Protein AF-A0A929IM31-F1 (afdb_monomer_lite)

pLDDT: mean 87.91, std 15.46, range [39.22, 98.25]

Structure (mmCIF, N/CA/C/O backbone):
data_AF-A0A929IM31-F1
#
_entry.id   AF-A0A929IM31-F1
#
loop_
_atom_site.group_PDB
_atom_site.id
_atom_site.type_symbol
_atom_site.label_atom_id
_atom_site.label_alt_id
_atom_site.label_comp_id
_atom_site.label_asym_id
_atom_site.label_entity_id
_atom_site.label_seq_id
_atom_site.pdbx_PDB_ins_code
_atom_site.Cartn_x
_atom_site.Cartn_y
_atom_site.Cartn_z
_atom_site.occupancy
_atom_site.B_iso_or_equiv
_atom_site.auth_seq_id
_atom_site.auth_comp_id
_atom_site.auth_asym_id
_atom_site.auth_atom_id
_atom_site.pdbx_PDB_model_num
ATOM 1 N N . MET A 1 1 ? 12.774 31.113 -66.313 1.00 39.22 1 MET A N 1
ATOM 2 C CA . MET A 1 1 ? 13.510 31.293 -65.045 1.00 39.22 1 MET A CA 1
ATOM 3 C C . MET A 1 1 ? 12.488 31.134 -63.926 1.00 39.22 1 MET A C 1
ATOM 5 O O . MET A 1 1 ? 11.756 32.070 -63.650 1.00 39.22 1 MET A O 1
ATOM 9 N N . ALA A 1 2 ? 12.313 29.911 -63.423 1.00 39.59 2 ALA A N 1
ATOM 10 C CA . ALA A 1 2 ? 11.315 29.579 -62.405 1.00 39.59 2 ALA A CA 1
ATOM 11 C C . ALA A 1 2 ? 12.063 29.198 -61.125 1.00 39.59 2 ALA A C 1
ATOM 13 O O . ALA A 1 2 ? 12.887 28.286 -61.146 1.00 39.59 2 ALA A O 1
ATOM 14 N N . VAL A 1 3 ? 11.829 29.947 -60.050 1.00 43.16 3 VAL A N 1
ATOM 15 C CA . VAL A 1 3 ? 12.440 29.713 -58.739 1.00 43.16 3 VAL A CA 1
ATOM 16 C C . VAL A 1 3 ? 11.506 28.796 -57.952 1.00 43.16 3 VAL A C 1
ATOM 18 O O . VAL A 1 3 ? 10.391 29.186 -57.614 1.00 43.16 3 VAL A O 1
ATOM 21 N N . LEU A 1 4 ? 11.956 27.564 -57.700 1.00 51.72 4 LEU A N 1
ATOM 22 C CA . LEU A 1 4 ? 11.353 26.632 -56.747 1.00 51.72 4 LEU A CA 1
ATOM 23 C C . LEU A 1 4 ? 11.762 27.055 -55.327 1.00 51.72 4 LEU A C 1
ATOM 25 O O . LEU A 1 4 ? 12.944 27.009 -54.990 1.00 51.72 4 LEU A O 1
ATOM 29 N N . GLY A 1 5 ? 10.798 27.449 -54.496 1.00 47.47 5 GLY A N 1
ATOM 30 C CA . GLY A 1 5 ? 11.000 27.631 -53.058 1.00 47.47 5 GLY A CA 1
ATOM 31 C C . GLY A 1 5 ? 10.692 26.333 -52.313 1.00 47.47 5 GLY A C 1
ATOM 32 O O . GLY A 1 5 ? 9.536 25.919 -52.265 1.00 47.47 5 GLY A O 1
ATOM 33 N N . LEU A 1 6 ? 11.714 25.687 -51.745 1.00 53.72 6 LEU A N 1
ATOM 34 C CA . LEU A 1 6 ? 11.548 24.569 -50.812 1.00 53.72 6 LEU A CA 1
ATOM 35 C C . LEU A 1 6 ? 10.985 25.096 -49.483 1.00 53.72 6 LEU A C 1
ATOM 37 O O . LEU A 1 6 ? 11.663 25.835 -48.772 1.00 53.72 6 LEU A O 1
ATOM 41 N N . ALA A 1 7 ? 9.771 24.681 -49.126 1.00 55.94 7 ALA A N 1
ATOM 42 C CA . ALA A 1 7 ? 9.261 24.815 -47.767 1.00 55.94 7 ALA A CA 1
ATOM 43 C C . ALA A 1 7 ? 9.755 23.621 -46.935 1.00 55.94 7 ALA A C 1
ATOM 45 O O . ALA A 1 7 ? 9.270 22.502 -47.089 1.00 55.94 7 ALA A O 1
ATOM 46 N N . ALA A 1 8 ? 10.740 23.858 -46.069 1.00 61.19 8 ALA A N 1
ATOM 47 C CA . ALA A 1 8 ? 11.099 22.931 -45.003 1.00 61.19 8 ALA A CA 1
ATOM 48 C C . ALA A 1 8 ? 10.024 23.024 -43.908 1.00 61.19 8 ALA A C 1
ATOM 50 O O . ALA A 1 8 ? 9.974 24.000 -43.161 1.00 61.19 8 ALA A O 1
ATOM 51 N N . ALA A 1 9 ? 9.127 22.041 -43.848 1.00 56.66 9 ALA A N 1
ATOM 52 C CA . ALA A 1 9 ? 8.224 21.883 -42.718 1.00 56.66 9 ALA A CA 1
ATOM 53 C C . ALA A 1 9 ? 9.031 21.324 -41.537 1.00 56.66 9 ALA A C 1
ATOM 55 O O . ALA A 1 9 ? 9.522 20.198 -41.586 1.00 56.66 9 ALA A O 1
ATOM 56 N N . CYS A 1 10 ? 9.213 22.137 -40.499 1.00 62.00 10 CYS A N 1
ATOM 57 C CA . CYS A 1 10 ? 9.773 21.692 -39.232 1.00 62.00 10 CYS A CA 1
ATOM 58 C C . CYS A 1 10 ? 8.800 20.713 -38.560 1.00 62.00 10 CYS A C 1
ATOM 60 O O . CYS A 1 10 ? 7.728 21.121 -38.115 1.00 62.00 10 CYS A O 1
ATOM 62 N N . ASP A 1 11 ? 9.202 19.449 -38.448 1.00 55.38 11 ASP A N 1
ATOM 63 C CA . ASP A 1 11 ? 8.583 18.448 -37.576 1.00 55.38 11 ASP A CA 1
ATOM 64 C C . ASP A 1 11 ? 8.912 18.800 -36.112 1.00 55.38 11 ASP A C 1
ATOM 66 O O . ASP A 1 11 ? 9.837 18.277 -35.489 1.00 55.38 11 ASP A O 1
ATOM 70 N N . ILE A 1 12 ? 8.207 19.790 -35.562 1.00 64.88 12 ILE A N 1
ATOM 71 C CA . ILE A 1 12 ? 8.230 20.053 -34.124 1.00 64.88 12 ILE A CA 1
ATOM 72 C C . ILE A 1 12 ? 7.371 18.973 -33.471 1.00 64.88 12 ILE A C 1
ATOM 74 O O . ILE A 1 12 ? 6.141 19.027 -33.495 1.00 64.88 12 ILE A O 1
ATOM 78 N N . ALA A 1 13 ? 8.035 17.979 -32.881 1.00 60.62 13 ALA A N 1
ATOM 79 C CA . ALA A 1 13 ? 7.410 17.034 -31.971 1.00 60.62 13 ALA A CA 1
ATOM 80 C C . ALA A 1 13 ? 6.891 17.804 -30.746 1.00 60.62 13 ALA A C 1
ATOM 82 O O . ALA A 1 13 ? 7.632 18.117 -29.814 1.00 60.62 13 ALA A O 1
ATOM 83 N N . LEU A 1 14 ? 5.610 18.170 -30.780 1.00 59.06 14 LEU A N 1
ATOM 84 C CA . LEU A 1 14 ? 4.921 18.791 -29.656 1.00 59.06 14 LEU A CA 1
ATOM 85 C C . LEU A 1 14 ? 4.872 17.797 -28.480 1.00 59.06 14 LEU A C 1
ATOM 87 O O . LEU A 1 14 ? 4.470 16.646 -28.679 1.00 59.06 14 LEU A O 1
ATOM 91 N N . PRO A 1 15 ? 5.216 18.214 -27.247 1.00 55.91 15 PRO A N 1
ATOM 92 C CA . PRO A 1 15 ? 4.989 17.395 -26.062 1.00 55.91 15 PRO A CA 1
ATOM 93 C C . PRO A 1 15 ? 3.490 17.073 -25.964 1.00 55.91 15 PRO A C 1
ATOM 95 O O . PRO A 1 15 ? 2.676 17.973 -25.770 1.00 55.91 15 PRO A O 1
ATOM 98 N N . GLY A 1 16 ? 3.116 15.803 -26.151 1.00 56.25 16 GLY A N 1
ATOM 99 C CA . GLY A 1 16 ? 1.716 15.354 -26.110 1.00 56.25 16 GLY A CA 1
ATOM 100 C C . GLY A 1 16 ? 1.194 14.626 -27.354 1.00 56.25 16 GLY A C 1
ATOM 101 O O . GLY A 1 16 ? 0.041 14.206 -27.344 1.00 56.25 16 GLY A O 1
ATOM 102 N N . THR A 1 17 ? 2.010 14.423 -28.397 1.00 57.44 17 THR A N 1
ATOM 103 C CA . THR A 1 17 ? 1.663 13.567 -29.557 1.00 57.44 17 THR A CA 1
ATOM 104 C C . THR A 1 17 ? 1.944 12.074 -29.336 1.00 57.44 17 THR A C 1
ATOM 106 O O . THR A 1 17 ? 1.683 11.262 -30.221 1.00 57.44 17 THR A O 1
ATOM 109 N N . GLY A 1 18 ? 2.460 11.695 -28.162 1.00 63.78 18 GLY A N 1
ATOM 110 C CA . GLY A 1 18 ? 2.642 10.296 -27.774 1.00 63.78 18 GLY A CA 1
ATOM 111 C C . GLY A 1 18 ? 1.315 9.610 -27.440 1.00 63.78 18 GLY A C 1
ATOM 112 O O . GLY A 1 18 ? 0.385 10.234 -26.927 1.00 63.78 18 GLY A O 1
ATOM 113 N N . GLU A 1 19 ? 1.225 8.309 -27.714 1.00 68.62 19 GLU A N 1
ATOM 114 C CA . GLU A 1 19 ? 0.063 7.500 -27.341 1.00 68.62 19 GLU A CA 1
ATOM 115 C C . GLU A 1 19 ? -0.186 7.561 -25.823 1.00 68.62 19 GLU A C 1
ATOM 117 O O . GLU A 1 19 ? 0.743 7.482 -25.015 1.00 68.62 19 GLU A O 1
ATOM 122 N N . ARG A 1 20 ? -1.455 7.724 -25.426 1.00 79.81 20 ARG A N 1
ATOM 123 C CA . ARG A 1 20 ? -1.841 7.953 -24.025 1.00 79.81 20 ARG A CA 1
ATOM 124 C C . ARG A 1 20 ? -1.518 6.741 -23.149 1.00 79.81 20 ARG A C 1
ATOM 126 O O . ARG A 1 20 ? -1.870 5.616 -23.496 1.00 79.81 20 ARG A O 1
ATOM 133 N N . SER A 1 21 ? -0.926 6.989 -21.978 1.00 88.25 21 SER A N 1
ATOM 134 C CA . SER A 1 21 ? -0.784 5.963 -20.943 1.00 88.25 21 SER A CA 1
ATOM 135 C C . SER A 1 21 ? -2.147 5.598 -20.365 1.00 88.25 21 SER A C 1
ATOM 137 O O . SER A 1 21 ? -2.936 6.476 -20.017 1.00 88.25 21 SER A O 1
ATOM 139 N N . GLN A 1 22 ? -2.391 4.304 -20.199 1.00 95.31 22 GLN A N 1
ATOM 140 C CA . GLN A 1 22 ? -3.488 3.788 -19.394 1.00 95.31 22 GLN A CA 1
ATOM 141 C C . GLN A 1 22 ? -3.101 3.871 -17.916 1.00 95.31 22 GLN A C 1
ATOM 143 O O . GLN A 1 22 ? -1.941 3.632 -17.563 1.00 95.31 22 GLN A O 1
ATOM 148 N N . LEU A 1 23 ? -4.061 4.250 -17.075 1.00 96.62 23 LEU A N 1
ATOM 149 C CA . LEU A 1 23 ? -3.892 4.320 -15.630 1.00 96.62 23 LEU A CA 1
ATOM 150 C C . LEU A 1 23 ? -4.723 3.229 -14.968 1.00 96.62 23 LEU A C 1
ATOM 152 O O . LEU A 1 23 ? -5.899 3.061 -15.291 1.00 96.62 23 LEU A O 1
ATOM 156 N N . TYR A 1 24 ? -4.106 2.522 -14.033 1.00 96.94 24 TYR A N 1
ATOM 157 C CA . TYR A 1 24 ? -4.703 1.415 -13.310 1.00 96.94 24 TYR A CA 1
ATOM 158 C C . TYR A 1 24 ? -4.808 1.752 -11.827 1.00 96.94 24 TYR A C 1
ATOM 160 O O . TYR A 1 24 ? -3.902 2.336 -11.230 1.00 96.94 24 TYR A O 1
ATOM 168 N N . VAL A 1 25 ? -5.931 1.360 -11.237 1.00 95.12 25 VAL A N 1
ATOM 169 C CA . VAL A 1 25 ? -6.184 1.431 -9.798 1.00 95.12 25 VAL A CA 1
ATOM 170 C C . VAL A 1 25 ? -6.365 0.023 -9.258 1.00 95.12 25 VAL A C 1
ATOM 172 O O . VAL A 1 25 ? -6.753 -0.893 -9.982 1.00 95.12 25 VAL A O 1
ATOM 175 N N . LEU A 1 26 ? -6.118 -0.129 -7.967 1.00 94.62 26 LEU A N 1
ATOM 176 C CA . LEU A 1 26 ? -6.474 -1.323 -7.216 1.00 94.62 26 LEU A CA 1
ATOM 177 C C . LEU A 1 26 ? -7.698 -1.003 -6.363 1.00 94.62 26 LEU A C 1
ATOM 179 O O . LEU A 1 26 ? -7.926 0.152 -6.001 1.00 94.62 26 LEU A O 1
ATOM 183 N N . THR A 1 27 ? -8.470 -2.028 -6.028 1.00 95.50 27 THR A N 1
ATOM 184 C CA . THR A 1 27 ? -9.659 -1.896 -5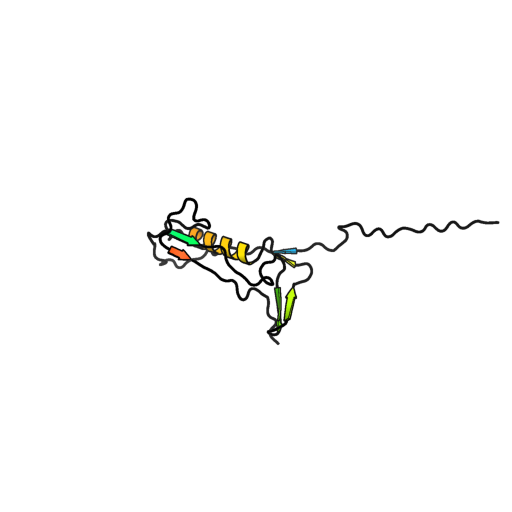.184 1.00 95.50 27 THR A CA 1
ATOM 185 C C . THR A 1 27 ? -9.405 -2.518 -3.816 1.00 95.50 27 THR A C 1
ATOM 187 O O . THR A 1 27 ? -8.829 -3.609 -3.758 1.00 95.50 27 THR A O 1
ATOM 190 N N . PRO A 1 28 ? -9.835 -1.877 -2.718 1.00 96.44 28 PRO A N 1
ATOM 191 C CA . PRO A 1 28 ? -9.680 -2.443 -1.386 1.00 96.44 28 PRO A CA 1
ATOM 192 C C . PRO A 1 28 ? -10.536 -3.702 -1.234 1.00 96.44 28 PRO A C 1
ATOM 194 O O . PRO A 1 28 ? -11.482 -3.945 -1.991 1.00 96.44 28 PRO A O 1
ATOM 197 N N . LYS A 1 29 ? -10.236 -4.502 -0.212 1.00 96.56 29 LYS A N 1
ATOM 198 C CA . LYS A 1 29 ? -11.076 -5.639 0.148 1.00 96.56 29 LYS A CA 1
ATOM 199 C C . LYS A 1 29 ? -12.425 -5.132 0.663 1.00 96.56 29 LYS A C 1
ATOM 201 O O . LYS A 1 29 ? -12.505 -4.188 1.451 1.00 96.56 29 LYS A O 1
ATOM 206 N N . SER A 1 30 ? -13.491 -5.785 0.220 1.00 94.69 30 SER A N 1
ATOM 207 C CA . SER A 1 30 ? -14.873 -5.472 0.608 1.00 94.69 30 SER A CA 1
ATOM 208 C C . SER A 1 30 ? -15.676 -6.705 1.031 1.00 94.69 30 SER A C 1
ATOM 210 O O . SER A 1 30 ? -16.793 -6.575 1.519 1.00 94.69 30 SER A O 1
ATOM 212 N N . THR A 1 31 ? -15.110 -7.904 0.879 1.00 96.50 31 THR A N 1
ATOM 213 C CA . THR A 1 31 ? -15.732 -9.172 1.274 1.00 96.50 31 THR A CA 1
ATOM 214 C C . THR A 1 31 ? -15.011 -9.764 2.476 1.00 96.50 31 THR A C 1
ATOM 216 O O . THR A 1 31 ? -13.781 -9.880 2.479 1.00 96.50 31 THR A O 1
ATOM 219 N N . TYR A 1 32 ? -15.774 -10.168 3.488 1.00 97.00 32 TYR A N 1
ATOM 220 C CA . TYR A 1 32 ? -15.264 -10.678 4.760 1.00 97.00 32 TYR A CA 1
ATOM 221 C C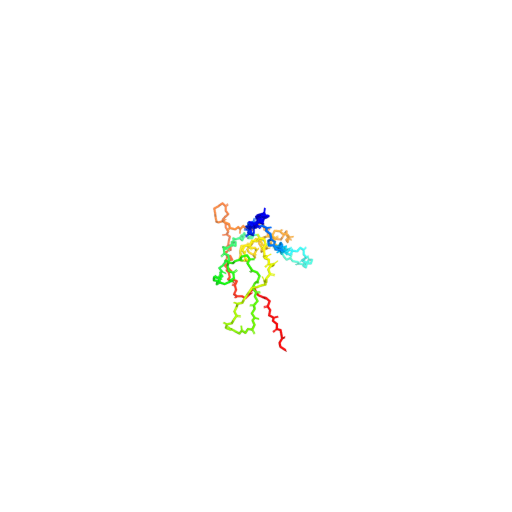 . TYR A 1 32 ? -16.062 -11.913 5.193 1.00 97.00 32 TYR A C 1
ATOM 223 O O . TYR A 1 32 ? -17.233 -12.008 4.831 1.00 97.00 32 TYR A O 1
ATOM 231 N N . PRO A 1 33 ? -15.460 -12.846 5.952 1.00 96.44 33 PRO A N 1
ATOM 232 C CA . PRO A 1 33 ? -16.208 -13.918 6.601 1.00 96.44 33 PRO A CA 1
ATOM 233 C C . PRO A 1 33 ? -17.272 -13.359 7.554 1.00 96.44 33 PRO A C 1
ATOM 235 O O . PRO A 1 33 ? -17.026 -12.368 8.251 1.00 96.44 33 PRO A O 1
ATOM 238 N N . ASP A 1 34 ? -18.433 -14.010 7.620 1.00 94.25 34 ASP A N 1
ATOM 239 C CA . ASP A 1 34 ? -19.537 -13.581 8.491 1.00 94.25 34 ASP A CA 1
ATOM 240 C C . ASP A 1 34 ? -19.142 -13.610 9.979 1.00 94.25 34 ASP A C 1
ATOM 242 O O . ASP A 1 34 ? -19.536 -12.742 10.767 1.00 94.25 34 ASP A O 1
ATOM 246 N N . ASP A 1 35 ? -18.293 -14.567 10.353 1.00 96.44 35 ASP A N 1
ATOM 247 C CA . ASP A 1 35 ? -17.791 -14.810 11.703 1.00 96.44 35 ASP A CA 1
ATOM 248 C C . ASP A 1 35 ? -16.533 -13.996 12.061 1.00 96.44 35 ASP A C 1
ATOM 250 O O . ASP A 1 35 ? -15.936 -14.217 13.115 1.00 96.44 35 ASP A O 1
ATOM 254 N N . LEU A 1 36 ? -16.141 -13.011 11.238 1.00 96.62 36 LEU A N 1
ATOM 255 C CA . LEU A 1 36 ? -14.966 -12.178 11.509 1.00 96.62 36 LEU A CA 1
ATOM 256 C C . LEU A 1 36 ? -15.096 -11.481 12.889 1.00 96.62 36 LEU A C 1
ATOM 258 O O . LEU A 1 36 ? -16.061 -10.724 13.096 1.00 96.62 36 LEU A O 1
ATOM 262 N N . PRO A 1 37 ? -14.162 -11.709 13.836 1.00 96.81 37 PRO A N 1
ATOM 263 C CA . PRO A 1 37 ? -14.282 -11.227 15.207 1.00 96.81 37 PRO A CA 1
ATOM 264 C C . PRO A 1 37 ? -14.141 -9.709 15.273 1.00 96.81 37 PRO A C 1
ATOM 266 O O . PRO A 1 37 ? -13.363 -9.109 14.533 1.00 96.81 37 PRO A O 1
ATOM 269 N N . LYS A 1 38 ? -14.884 -9.088 16.194 1.00 97.81 38 LYS A N 1
ATOM 270 C CA . LYS A 1 38 ? -14.690 -7.675 16.531 1.00 97.81 38 LYS A CA 1
ATOM 271 C C . LYS A 1 38 ? -13.525 -7.525 17.496 1.00 97.81 38 LYS A C 1
ATOM 273 O O . LYS A 1 38 ? -13.353 -8.351 18.390 1.00 97.81 38 LYS A O 1
ATOM 278 N N . VAL A 1 39 ? -12.778 -6.445 17.330 1.00 97.19 39 VAL A N 1
ATOM 279 C CA . VAL A 1 39 ? -11.628 -6.105 18.159 1.00 97.19 39 VAL A CA 1
ATOM 280 C C . VAL A 1 39 ? -11.766 -4.694 18.716 1.00 97.19 39 VAL A C 1
ATOM 282 O O . VAL A 1 39 ? -12.286 -3.801 18.051 1.00 97.19 39 VAL A O 1
ATOM 285 N N . ASP A 1 40 ? -11.304 -4.501 19.946 1.00 96.44 40 ASP A N 1
ATOM 286 C CA . ASP A 1 40 ? -11.395 -3.260 20.722 1.00 96.44 40 ASP A CA 1
ATOM 287 C C . ASP A 1 40 ? -10.074 -2.477 20.766 1.00 96.44 40 ASP A C 1
ATOM 289 O O . ASP A 1 40 ? -9.938 -1.515 21.520 1.00 96.44 40 ASP A O 1
ATOM 293 N N . TRP A 1 41 ? -9.107 -2.865 19.936 1.00 95.56 41 TRP A N 1
ATOM 294 C CA . TRP A 1 41 ? -7.837 -2.173 19.768 1.00 95.56 41 TRP A CA 1
ATOM 295 C C . TRP A 1 41 ? -7.806 -1.319 18.499 1.00 95.56 41 TRP A C 1
ATOM 297 O O . TRP A 1 41 ? -8.535 -1.545 17.534 1.00 95.56 41 TRP A O 1
ATOM 307 N N . GLN A 1 42 ? -6.927 -0.322 18.510 1.00 95.56 42 GLN A N 1
ATOM 308 C CA . GLN A 1 42 ? -6.680 0.603 17.410 1.00 95.56 42 GLN A CA 1
ATOM 309 C C . GLN A 1 42 ? -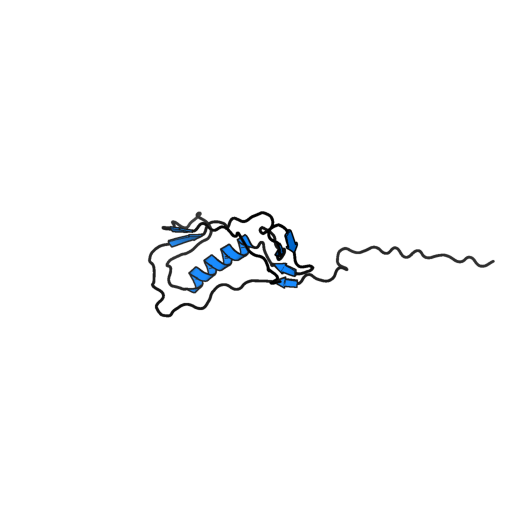5.398 0.228 16.664 1.00 95.56 42 GLN A C 1
ATOM 311 O O . GLN A 1 42 ? -4.382 -0.095 17.291 1.00 95.56 42 GLN A O 1
ATOM 316 N N . LEU A 1 43 ? -5.433 0.330 15.335 1.00 96.50 43 LEU A N 1
ATOM 317 C CA . LEU A 1 43 ? -4.312 0.013 14.452 1.00 96.50 43 LEU A CA 1
ATOM 318 C C . LEU A 1 43 ? -3.734 1.267 13.805 1.00 96.50 43 LEU A C 1
ATOM 320 O O . LEU A 1 43 ? -4.453 2.024 13.160 1.00 96.50 43 LEU A O 1
ATOM 324 N N . LEU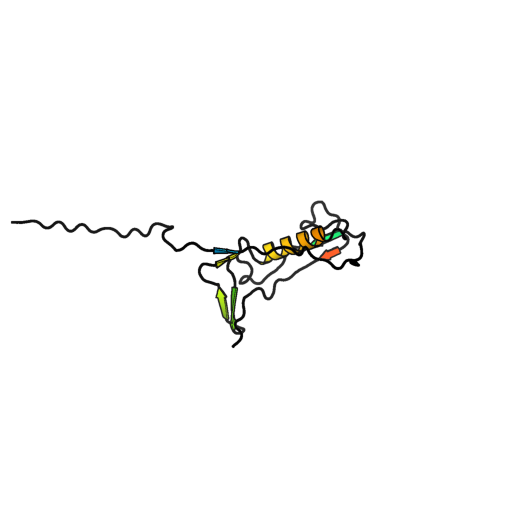 A 1 44 ? -2.424 1.448 13.898 1.00 95.94 44 LEU A N 1
ATOM 325 C CA . LEU A 1 44 ? -1.695 2.365 13.031 1.00 95.94 44 LEU A CA 1
ATOM 326 C C . LEU A 1 44 ? -0.937 1.550 11.989 1.00 95.94 44 LEU A C 1
ATOM 328 O O . LEU A 1 44 ? -0.169 0.657 12.344 1.00 95.94 44 LEU A O 1
ATOM 332 N N . VAL A 1 45 ? -1.146 1.854 10.714 1.00 96.12 45 VAL A N 1
ATOM 333 C CA . VAL A 1 45 ? -0.379 1.272 9.614 1.00 96.12 45 VAL A CA 1
ATOM 334 C C . VAL A 1 45 ? 0.696 2.273 9.220 1.00 96.12 45 VAL A C 1
ATOM 336 O O . VAL A 1 45 ? 0.384 3.365 8.749 1.00 96.12 45 VAL A O 1
ATOM 339 N N . GLU A 1 46 ? 1.957 1.918 9.445 1.00 95.06 46 GLU A N 1
ATOM 340 C CA . GLU A 1 46 ? 3.088 2.734 9.006 1.00 95.06 46 GLU A CA 1
ATOM 341 C C . GLU A 1 46 ? 3.228 2.722 7.485 1.00 95.06 46 GLU A C 1
ATOM 343 O O . GLU A 1 46 ? 2.763 1.805 6.803 1.00 95.06 46 GLU A O 1
ATOM 348 N N . GLN A 1 47 ? 3.932 3.730 6.967 1.00 95.25 47 GLN A N 1
ATOM 349 C CA . GLN A 1 47 ? 4.275 3.803 5.556 1.00 95.25 47 GLN A CA 1
ATOM 350 C C . GLN A 1 47 ? 4.930 2.501 5.082 1.00 95.25 47 GLN A C 1
ATOM 352 O O . GLN A 1 47 ? 5.912 2.033 5.661 1.00 95.25 47 GLN A O 1
ATOM 357 N N . THR A 1 48 ? 4.386 1.938 4.004 1.00 97.06 48 THR A N 1
ATOM 358 C CA . THR A 1 48 ? 4.928 0.736 3.378 1.00 97.06 48 THR A CA 1
ATOM 359 C C . THR A 1 48 ? 6.292 1.046 2.770 1.00 97.06 48 THR A C 1
ATOM 361 O O . THR A 1 48 ? 6.417 1.923 1.914 1.00 97.06 48 THR A O 1
ATOM 364 N N . THR A 1 49 ? 7.328 0.338 3.213 1.00 98.00 49 THR A N 1
ATOM 365 C CA . THR A 1 49 ? 8.660 0.427 2.609 1.00 98.00 49 THR A CA 1
ATOM 366 C C . THR A 1 49 ? 8.706 -0.409 1.336 1.00 98.00 49 THR A C 1
ATOM 368 O O . THR A 1 49 ? 7.946 -1.361 1.181 1.00 98.00 49 THR A O 1
ATOM 371 N N . SER A 1 50 ? 9.576 -0.063 0.391 1.00 98.25 50 SER A N 1
ATOM 372 C CA . SER A 1 50 ? 9.781 -0.876 -0.811 1.00 98.25 50 SER A CA 1
ATOM 373 C C . SER A 1 50 ? 11.146 -0.593 -1.444 1.00 98.25 50 SER A C 1
ATOM 375 O O . SER A 1 50 ? 11.727 0.469 -1.192 1.00 98.25 50 SER A O 1
ATOM 377 N N . PRO A 1 51 ? 11.684 -1.513 -2.264 1.00 97.38 51 PRO A N 1
ATOM 378 C CA . PRO A 1 51 ? 12.812 -1.215 -3.135 1.00 97.38 51 PRO A CA 1
ATOM 379 C C . PRO A 1 51 ? 12.475 -0.080 -4.110 1.00 97.38 51 PRO A C 1
ATOM 381 O O . PRO A 1 51 ? 11.352 0.016 -4.600 1.00 97.38 51 PRO A O 1
ATOM 384 N N . ALA A 1 52 ? 13.472 0.724 -4.486 1.00 96.12 52 ALA A N 1
ATOM 385 C CA . ALA A 1 52 ? 13.277 1.865 -5.388 1.00 96.12 52 ALA A CA 1
ATOM 386 C C . ALA A 1 52 ? 12.650 1.491 -6.748 1.00 96.12 52 ALA A C 1
ATOM 388 O O . ALA A 1 52 ? 11.964 2.310 -7.351 1.00 96.12 52 ALA A O 1
ATOM 389 N N . GLY A 1 53 ? 12.862 0.255 -7.219 1.00 95.94 53 GLY A N 1
ATOM 390 C CA . GLY A 1 53 ? 12.237 -0.253 -8.445 1.00 95.94 53 GLY A CA 1
ATOM 391 C C . GLY A 1 53 ? 10.722 -0.466 -8.339 1.00 95.94 53 GLY A C 1
ATOM 392 O O . GLY A 1 53 ? 10.033 -0.425 -9.349 1.00 95.94 53 GLY A O 1
ATOM 393 N N . LEU A 1 54 ? 10.185 -0.655 -7.131 1.00 97.62 54 LEU A N 1
ATOM 394 C CA . LEU A 1 54 ? 8.742 -0.765 -6.885 1.00 97.62 54 LEU A CA 1
ATOM 395 C C . LEU A 1 54 ? 8.134 0.551 -6.388 1.00 97.62 54 LEU A C 1
ATOM 397 O O . LEU A 1 54 ? 6.927 0.749 -6.494 1.00 97.62 54 LEU A O 1
ATOM 401 N N . ASP A 1 55 ? 8.955 1.480 -5.898 1.00 97.88 55 ASP A N 1
ATOM 402 C CA . ASP A 1 55 ? 8.511 2.763 -5.354 1.00 97.88 55 ASP A CA 1
ATOM 403 C C . ASP A 1 55 ? 8.197 3.817 -6.441 1.00 97.88 55 ASP A C 1
ATOM 405 O O . ASP A 1 55 ? 8.690 4.953 -6.448 1.00 97.88 55 ASP A O 1
ATOM 409 N N . THR A 1 56 ? 7.386 3.403 -7.411 1.00 97.56 56 THR A N 1
ATOM 410 C CA . THR A 1 56 ? 7.092 4.104 -8.659 1.00 97.56 56 THR A CA 1
ATOM 411 C C . THR A 1 56 ? 5.630 3.918 -9.062 1.00 97.56 56 THR A C 1
ATOM 413 O O . THR A 1 56 ? 4.934 3.025 -8.580 1.00 97.56 56 THR A O 1
ATOM 416 N N . GLN A 1 57 ? 5.157 4.774 -9.967 1.00 97.44 57 GLN A N 1
ATOM 417 C CA . GLN A 1 57 ? 3.864 4.610 -10.639 1.00 97.44 57 GLN A CA 1
ATOM 418 C C . GLN A 1 57 ? 3.937 3.606 -11.796 1.00 97.44 57 GLN A C 1
ATOM 420 O O . GLN A 1 57 ? 2.912 3.205 -12.331 1.00 97.44 57 GLN A O 1
ATOM 425 N N . ARG A 1 58 ? 5.129 3.193 -12.228 1.00 97.31 58 ARG A N 1
ATOM 426 C CA . ARG A 1 58 ? 5.262 2.241 -13.333 1.00 97.31 58 ARG A CA 1
ATOM 427 C C . ARG A 1 58 ? 4.883 0.832 -12.879 1.00 97.31 58 ARG A C 1
ATOM 429 O O . ARG A 1 58 ? 5.271 0.406 -11.796 1.00 97.31 58 ARG A O 1
ATOM 436 N N . ILE A 1 59 ? 4.159 0.092 -13.717 1.00 97.44 59 ILE A N 1
ATOM 437 C CA . ILE A 1 59 ? 3.810 -1.301 -13.412 1.00 97.44 59 ILE A CA 1
ATOM 438 C C . ILE A 1 59 ? 5.012 -2.182 -13.749 1.00 97.44 59 ILE A C 1
ATOM 440 O O . ILE A 1 59 ? 5.364 -2.312 -14.923 1.00 97.44 59 ILE A O 1
ATOM 444 N N . ALA A 1 60 ? 5.649 -2.739 -12.721 1.00 97.19 60 ALA A N 1
ATOM 445 C CA . ALA A 1 60 ? 6.851 -3.547 -12.856 1.00 97.19 60 ALA A CA 1
ATOM 446 C C . ALA A 1 60 ? 6.574 -4.913 -13.502 1.00 97.19 60 ALA A C 1
ATOM 448 O O . ALA A 1 60 ? 5.510 -5.510 -13.323 1.00 97.19 60 ALA A O 1
ATOM 449 N N . VAL A 1 61 ? 7.565 -5.407 -14.236 1.00 96.12 61 VAL A N 1
ATOM 450 C CA . VAL A 1 61 ? 7.590 -6.722 -14.876 1.00 96.12 61 VAL A CA 1
ATOM 451 C C . VAL A 1 61 ? 8.941 -7.357 -14.582 1.00 96.12 61 VAL A C 1
ATOM 453 O O . VAL A 1 61 ? 9.972 -6.736 -14.838 1.00 96.12 61 VAL A O 1
ATOM 456 N N . ALA A 1 62 ? 8.948 -8.586 -14.074 1.00 93.94 62 ALA A N 1
ATOM 457 C CA . ALA A 1 62 ? 10.170 -9.367 -13.932 1.00 93.94 62 ALA A CA 1
ATOM 458 C C . ALA A 1 62 ? 10.247 -10.440 -15.025 1.00 93.94 62 ALA A C 1
ATOM 460 O O . ALA A 1 62 ? 9.370 -11.296 -15.140 1.00 93.94 62 ALA A O 1
ATOM 461 N N . TYR A 1 63 ? 11.317 -10.400 -15.825 1.00 87.75 63 TYR A N 1
ATOM 462 C CA . TYR A 1 63 ? 11.625 -11.436 -16.825 1.00 87.75 63 TYR A CA 1
ATOM 463 C C . TYR A 1 63 ? 12.559 -12.524 -16.275 1.00 87.75 63 TYR A C 1
ATOM 465 O O . TYR A 1 63 ? 12.633 -13.636 -16.804 1.00 87.75 63 TYR A O 1
ATOM 473 N N . SER A 1 64 ? 13.304 -12.202 -15.216 1.00 87.81 64 SER A N 1
ATOM 474 C CA . SER A 1 64 ? 14.178 -13.116 -14.485 1.00 87.81 64 SER A CA 1
ATOM 475 C C . SER A 1 64 ? 14.398 -12.600 -13.060 1.00 87.81 64 SER A C 1
ATOM 477 O O . SER A 1 64 ? 13.965 -11.505 -12.718 1.00 87.81 64 SER A O 1
ATOM 479 N N . GLN A 1 65 ? 15.139 -13.347 -12.237 1.00 85.25 65 GLN A N 1
ATOM 480 C CA . GLN A 1 65 ? 15.469 -12.936 -10.863 1.00 85.25 65 GLN A CA 1
ATOM 481 C C . GLN A 1 65 ? 16.320 -11.655 -10.770 1.00 85.25 65 GLN A C 1
ATOM 483 O O . GLN A 1 65 ? 16.468 -11.103 -9.684 1.00 85.25 65 GLN A O 1
ATOM 488 N N . ILE A 1 66 ? 16.920 -11.204 -11.876 1.00 90.06 66 ILE A N 1
ATOM 489 C CA . ILE A 1 66 ? 17.855 -10.067 -11.903 1.00 90.06 66 ILE A CA 1
ATOM 490 C C . ILE A 1 66 ? 17.427 -8.955 -12.866 1.00 90.06 66 ILE A C 1
ATOM 492 O O . ILE A 1 66 ? 18.149 -7.973 -13.022 1.00 90.06 66 ILE A O 1
ATOM 496 N N . GLU A 1 67 ? 16.283 -9.111 -13.532 1.00 92.25 67 GLU A N 1
ATOM 497 C CA . GLU A 1 67 ? 15.814 -8.189 -14.562 1.00 92.25 67 GLU A CA 1
ATOM 498 C C . GLU A 1 67 ? 14.436 -7.651 -14.192 1.00 92.25 67 GLU A C 1
ATOM 500 O O . GLU A 1 67 ? 13.464 -8.405 -14.134 1.00 92.25 67 GLU A O 1
ATOM 505 N N . LEU A 1 68 ? 14.382 -6.338 -13.964 1.00 94.50 68 LEU A N 1
ATOM 506 C CA . LEU A 1 68 ? 13.166 -5.589 -13.682 1.00 94.50 68 LEU A CA 1
ATOM 507 C C . LEU A 1 68 ? 12.955 -4.560 -14.794 1.00 94.50 68 LEU A C 1
ATOM 509 O O . LEU A 1 68 ? 13.771 -3.655 -14.973 1.00 94.50 68 LEU A O 1
ATOM 513 N N . ASP A 1 69 ? 11.849 -4.696 -15.509 1.00 95.88 69 ASP A N 1
ATOM 514 C CA . ASP A 1 69 ? 11.373 -3.746 -16.508 1.00 95.88 69 ASP A CA 1
ATOM 515 C C . ASP A 1 69 ? 9.988 -3.220 -16.093 1.00 95.88 69 ASP A C 1
ATOM 517 O O . ASP A 1 69 ? 9.491 -3.497 -14.999 1.00 95.88 69 ASP A O 1
ATOM 521 N N . TYR A 1 70 ? 9.349 -2.437 -16.955 1.00 96.38 70 TYR A N 1
ATOM 522 C CA . TYR A 1 70 ? 8.039 -1.862 -16.713 1.00 96.38 70 TYR A CA 1
ATOM 523 C C . TYR A 1 70 ? 7.177 -1.909 -17.966 1.00 96.38 70 TYR A C 1
ATOM 525 O O . TYR A 1 70 ? 7.647 -1.605 -19.063 1.00 96.38 70 TYR A O 1
ATOM 533 N N . PHE A 1 71 ? 5.879 -2.164 -17.800 1.00 95.44 71 PHE A N 1
ATOM 534 C CA . PHE A 1 71 ? 4.943 -2.097 -18.917 1.00 95.44 71 PHE A CA 1
ATOM 535 C C . PHE A 1 71 ? 5.010 -0.741 -19.633 1.00 95.44 71 PHE A C 1
ATOM 537 O O . PHE A 1 71 ? 4.951 0.334 -19.028 1.00 95.44 71 PHE A O 1
ATOM 544 N N . ALA A 1 72 ? 5.090 -0.786 -20.961 1.00 93.06 72 ALA A N 1
ATOM 545 C CA . ALA A 1 72 ? 4.989 0.409 -21.781 1.00 93.06 72 ALA A CA 1
ATOM 546 C C . ALA A 1 72 ? 3.549 0.941 -21.753 1.00 93.06 72 ALA A C 1
ATOM 548 O O . ALA A 1 72 ? 2.606 0.199 -22.016 1.00 93.06 72 ALA A O 1
ATOM 549 N N . ARG A 1 73 ? 3.389 2.250 -21.512 1.00 90.94 73 ARG A N 1
ATOM 550 C CA . ARG A 1 73 ? 2.092 2.959 -21.559 1.00 90.94 73 ARG A CA 1
ATOM 551 C C . ARG A 1 73 ? 1.047 2.447 -20.555 1.00 90.94 73 ARG A C 1
ATOM 553 O O . ARG A 1 73 ? -0.139 2.709 -20.739 1.00 90.94 73 ARG A O 1
ATOM 560 N N . SER A 1 74 ? 1.478 1.787 -19.485 1.00 95.88 74 SER A N 1
ATOM 561 C CA . SER A 1 74 ? 0.614 1.386 -18.377 1.00 95.88 74 SER A CA 1
ATOM 562 C C . SER A 1 74 ? 1.258 1.807 -17.070 1.00 95.88 74 SER A C 1
ATOM 564 O O . SER A 1 74 ? 2.401 1.452 -16.788 1.00 95.88 74 SER A O 1
ATOM 566 N N . ASN A 1 75 ? 0.520 2.571 -16.277 1.00 97.00 75 ASN A N 1
ATOM 567 C CA . ASN A 1 75 ? 0.972 3.038 -14.978 1.00 97.00 75 ASN A CA 1
ATOM 568 C C . ASN A 1 75 ? -0.125 2.812 -13.943 1.00 97.00 75 ASN A C 1
ATOM 570 O O . ASN A 1 75 ? -1.315 2.829 -14.248 1.00 97.00 75 ASN A O 1
ATOM 574 N N . TRP A 1 76 ? 0.287 2.638 -12.704 1.00 97.62 76 TRP A N 1
ATOM 575 C CA . TRP A 1 76 ? -0.539 2.890 -11.546 1.00 97.62 76 TRP A CA 1
ATOM 576 C C . TRP A 1 76 ? -0.928 4.369 -11.475 1.00 97.62 76 TRP A C 1
ATOM 578 O O . TRP A 1 76 ? -0.217 5.246 -11.968 1.00 97.62 76 TRP A O 1
ATOM 588 N N . THR A 1 77 ? -2.059 4.668 -10.841 1.00 96.69 77 THR A N 1
ATOM 589 C CA . THR A 1 77 ? -2.457 6.058 -10.566 1.00 96.69 77 THR A CA 1
ATOM 590 C C . THR A 1 77 ? -1.574 6.750 -9.531 1.00 96.69 77 THR A C 1
ATOM 592 O O . THR A 1 77 ? -1.586 7.973 -9.448 1.00 96.69 77 THR A O 1
ATOM 595 N N . ASP A 1 78 ? -0.867 5.976 -8.710 1.00 96.69 78 ASP A N 1
ATOM 596 C CA . ASP A 1 78 ? -0.049 6.447 -7.597 1.00 96.69 78 ASP A CA 1
ATOM 597 C C . ASP A 1 78 ? 1.103 5.452 -7.347 1.00 96.69 78 ASP A C 1
ATOM 599 O O . ASP A 1 78 ? 1.162 4.407 -7.998 1.00 96.69 78 ASP A O 1
ATOM 603 N N . ARG A 1 79 ? 2.061 5.769 -6.473 1.00 97.62 79 ARG A N 1
ATOM 604 C CA . ARG A 1 79 ? 3.206 4.882 -6.210 1.00 97.62 79 ARG A CA 1
ATOM 605 C C . ARG A 1 79 ? 2.721 3.587 -5.565 1.00 97.62 79 ARG A C 1
ATOM 607 O O . ARG A 1 79 ? 1.880 3.618 -4.665 1.00 97.62 79 ARG A O 1
ATOM 614 N N . ALA A 1 80 ? 3.257 2.447 -6.001 1.00 97.94 80 ALA A N 1
ATOM 615 C CA . ALA A 1 80 ? 2.798 1.137 -5.538 1.00 97.94 80 ALA A CA 1
ATOM 616 C C . ALA A 1 80 ? 2.731 0.983 -3.998 1.00 97.94 80 ALA A C 1
ATOM 618 O O . ALA A 1 80 ? 1.672 0.574 -3.511 1.00 97.94 80 ALA A O 1
ATOM 619 N N . PRO A 1 81 ? 3.759 1.345 -3.197 1.00 97.69 81 PRO A N 1
ATOM 620 C CA . PRO A 1 81 ? 3.665 1.220 -1.737 1.00 97.69 81 PRO A CA 1
ATOM 621 C C . PRO A 1 81 ? 2.594 2.132 -1.120 1.00 97.69 81 PRO A C 1
ATOM 623 O O . PRO A 1 81 ? 1.903 1.723 -0.189 1.00 97.69 81 PRO A O 1
ATOM 626 N N . GLU A 1 82 ? 2.396 3.337 -1.656 1.00 96.81 82 GLU A N 1
ATOM 627 C CA . GLU A 1 82 ? 1.373 4.277 -1.175 1.00 96.81 82 GLU A CA 1
ATOM 628 C C . GLU A 1 82 ? -0.042 3.775 -1.495 1.00 96.81 82 GLU A C 1
ATOM 630 O O . GLU A 1 82 ? -0.953 3.866 -0.663 1.00 9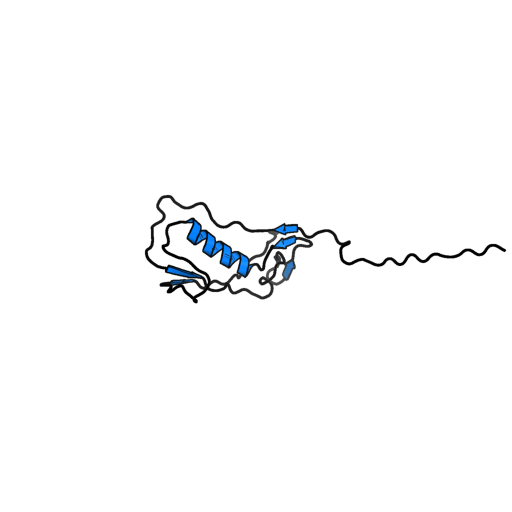6.81 82 GLU A O 1
ATOM 635 N N . MET A 1 83 ? -0.222 3.163 -2.671 1.00 97.25 83 MET A N 1
ATOM 636 C CA . MET A 1 83 ? -1.461 2.471 -3.021 1.00 97.25 83 MET A CA 1
ATOM 637 C C . MET A 1 83 ? -1.758 1.325 -2.063 1.00 97.25 83 MET A C 1
ATOM 639 O O . MET A 1 83 ? -2.858 1.269 -1.519 1.00 97.25 83 MET A O 1
ATOM 643 N N . VAL A 1 84 ? -0.792 0.435 -1.834 1.00 97.06 84 VAL A N 1
ATOM 644 C CA . VAL A 1 84 ? -0.963 -0.725 -0.948 1.00 97.06 84 VAL A CA 1
ATOM 645 C C . VAL A 1 84 ? -1.281 -0.286 0.482 1.00 97.06 84 VAL A C 1
ATOM 647 O O . VAL A 1 84 ? -2.229 -0.804 1.072 1.00 97.06 84 VAL A O 1
ATOM 650 N N . LEU A 1 85 ? -0.580 0.723 1.010 1.00 96.88 85 LEU A N 1
ATOM 651 C CA . LEU A 1 85 ? -0.870 1.318 2.318 1.00 96.88 85 LEU A CA 1
ATOM 652 C C . LEU A 1 85 ? -2.333 1.754 2.440 1.00 96.88 85 LEU A C 1
ATOM 654 O O . LEU A 1 85 ? -3.031 1.388 3.388 1.00 96.88 85 LEU A O 1
ATOM 658 N N . ARG A 1 86 ? -2.803 2.544 1.472 1.00 96.56 86 ARG A N 1
ATOM 659 C CA . ARG A 1 86 ? -4.176 3.051 1.444 1.00 96.56 86 ARG A CA 1
ATOM 660 C C . ARG A 1 86 ? -5.194 1.914 1.375 1.00 96.56 86 ARG A C 1
ATOM 662 O O . ARG A 1 86 ? -6.143 1.922 2.150 1.00 96.56 86 ARG A O 1
ATOM 669 N N . LEU A 1 87 ? -4.959 0.914 0.530 1.00 97.00 87 LEU A N 1
ATOM 670 C CA . LEU A 1 87 ? -5.850 -0.240 0.391 1.00 97.00 87 LEU A CA 1
ATOM 671 C C . LEU A 1 87 ? -5.925 -1.077 1.665 1.00 97.00 87 LEU A C 1
ATOM 673 O O . LEU A 1 87 ? -6.999 -1.579 1.985 1.00 97.00 87 LEU A O 1
ATOM 677 N N . MET A 1 88 ? -4.819 -1.237 2.398 1.00 97.25 88 MET A N 1
ATOM 678 C CA . MET A 1 88 ? -4.834 -1.939 3.684 1.00 97.25 88 MET A CA 1
ATOM 679 C C . MET A 1 88 ? -5.719 -1.215 4.693 1.00 97.25 88 MET A C 1
ATOM 681 O O . MET A 1 88 ? -6.573 -1.845 5.310 1.00 97.25 88 MET A O 1
ATOM 685 N N . VAL A 1 89 ? -5.550 0.102 4.827 1.00 96.88 89 VAL A N 1
ATOM 686 C CA . VAL A 1 89 ? -6.343 0.928 5.750 1.00 96.88 89 VAL A CA 1
ATOM 687 C C . VAL A 1 89 ? -7.822 0.855 5.388 1.00 96.88 89 VAL A C 1
ATOM 689 O O . VAL A 1 89 ? -8.623 0.455 6.228 1.00 96.88 89 VAL A O 1
ATOM 692 N N . GLU A 1 90 ? -8.167 1.108 4.124 1.00 97.38 90 GLU A N 1
ATOM 693 C CA . GLU A 1 90 ? -9.547 1.016 3.629 1.00 97.38 90 GLU A CA 1
ATOM 694 C C . GLU A 1 90 ? -10.131 -0.392 3.822 1.00 97.38 90 GLU A C 1
ATOM 696 O O . GLU A 1 90 ? -11.300 -0.540 4.155 1.00 97.38 90 GLU A O 1
ATOM 701 N N . 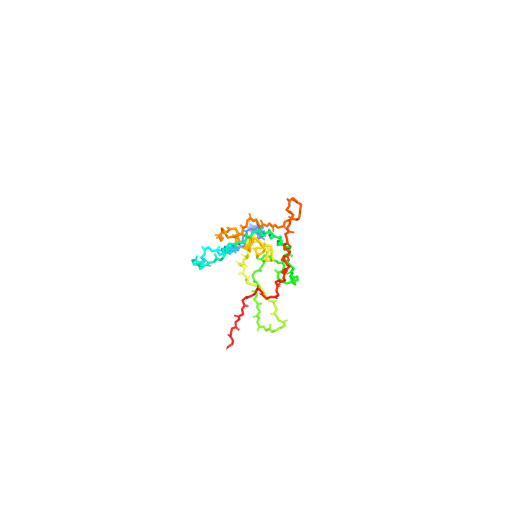SER A 1 91 ? -9.330 -1.451 3.669 1.00 97.94 91 SER A N 1
ATOM 702 C CA . SER A 1 91 ? -9.785 -2.825 3.922 1.00 97.94 91 SER A CA 1
ATOM 703 C C . SER A 1 91 ? -10.087 -3.064 5.408 1.00 97.94 91 SER A C 1
ATOM 705 O O . SER A 1 91 ? -11.098 -3.671 5.755 1.00 97.94 91 SER A O 1
ATOM 707 N N . PHE A 1 92 ? -9.257 -2.562 6.324 1.00 97.31 92 PHE A N 1
ATOM 708 C CA . PHE A 1 92 ? -9.567 -2.647 7.753 1.00 97.31 92 PHE A CA 1
ATOM 709 C C . PHE A 1 92 ? -10.835 -1.858 8.104 1.00 97.31 92 PHE A C 1
ATOM 711 O O . PHE A 1 92 ? -11.686 -2.385 8.824 1.00 97.31 92 PHE A O 1
ATOM 718 N N . GLU A 1 93 ? -11.013 -0.657 7.551 1.00 96.38 93 GLU A N 1
ATOM 719 C CA . GLU A 1 93 ? -12.231 0.149 7.724 1.00 96.38 93 GLU A CA 1
ATOM 720 C C . GLU A 1 93 ? -13.470 -0.575 7.180 1.00 96.38 93 GLU A C 1
ATOM 722 O O . GLU A 1 93 ? -14.458 -0.741 7.900 1.00 96.38 93 GLU A O 1
ATOM 727 N N . ASN A 1 94 ? -13.389 -1.097 5.952 1.00 97.69 94 ASN A N 1
ATOM 728 C CA . ASN A 1 94 ? -14.470 -1.817 5.274 1.00 97.69 94 ASN A CA 1
ATOM 729 C C . ASN A 1 94 ? -14.932 -3.066 6.034 1.00 97.69 94 ASN A C 1
ATOM 731 O O . ASN A 1 94 ? -16.064 -3.509 5.844 1.00 97.69 94 ASN A O 1
ATOM 735 N N . SER A 1 95 ? -14.085 -3.646 6.889 1.00 97.38 95 SER A N 1
ATOM 736 C CA . SER A 1 95 ? -14.485 -4.782 7.725 1.00 97.38 95 SER A CA 1
ATOM 737 C C . SER A 1 95 ? -15.542 -4.406 8.772 1.00 97.38 95 SER A C 1
ATOM 739 O O . SER A 1 95 ? -16.323 -5.260 9.195 1.00 97.38 95 SER A O 1
ATOM 741 N N . GLY A 1 96 ? -15.549 -3.153 9.248 1.00 96.44 96 GLY A N 1
ATOM 742 C CA . GLY A 1 96 ? -16.379 -2.711 10.373 1.00 96.44 96 GLY A CA 1
ATOM 743 C C . GLY A 1 96 ? -16.138 -3.485 11.681 1.00 96.44 96 GLY A C 1
ATOM 744 O O . GLY A 1 96 ? -16.993 -3.471 12.573 1.00 96.44 96 GLY A O 1
ATOM 745 N N . LYS A 1 97 ? -15.018 -4.217 11.795 1.00 97.50 97 LYS A N 1
ATOM 746 C CA . LYS A 1 97 ? -14.696 -5.065 12.956 1.00 97.50 97 LYS A CA 1
ATOM 747 C C . LYS A 1 97 ? -13.653 -4.468 13.896 1.00 97.50 97 LYS A C 1
ATOM 749 O O . LYS A 1 97 ? -13.562 -4.924 15.032 1.00 97.50 97 LYS A O 1
ATOM 754 N N . ILE A 1 98 ? -12.900 -3.470 13.449 1.00 96.81 98 ILE A N 1
ATOM 755 C CA . ILE A 1 98 ? -11.911 -2.745 14.250 1.00 96.81 98 ILE A CA 1
ATOM 756 C C . ILE A 1 98 ? -12.469 -1.386 14.673 1.00 96.81 98 ILE A C 1
ATOM 758 O O . ILE A 1 98 ? -13.156 -0.732 13.892 1.00 96.81 98 ILE A O 1
ATOM 762 N N . ILE A 1 99 ? -12.182 -0.950 15.902 1.00 95.38 99 ILE A N 1
ATOM 763 C CA . ILE A 1 99 ? -12.698 0.330 16.412 1.00 95.38 99 ILE A CA 1
ATOM 764 C C . ILE A 1 99 ? -12.066 1.559 15.743 1.00 95.38 99 ILE A C 1
ATOM 766 O O . ILE A 1 99 ? -12.724 2.592 15.650 1.00 95.38 99 ILE A O 1
ATOM 770 N N . ALA A 1 100 ? -10.806 1.471 15.302 1.00 94.31 100 ALA A N 1
ATOM 771 C CA . ALA A 1 100 ? -10.127 2.516 14.537 1.00 94.31 100 ALA A CA 1
ATOM 772 C C . ALA A 1 100 ? -8.883 1.970 13.822 1.00 94.31 100 ALA A C 1
ATOM 774 O O . ALA A 1 100 ? -8.131 1.169 14.384 1.00 94.31 100 ALA A O 1
ATOM 775 N N . VAL A 1 101 ? -8.631 2.471 12.616 1.00 95.62 101 VAL A N 1
ATOM 776 C CA . VAL A 1 101 ? -7.391 2.263 11.863 1.00 95.62 101 VAL A CA 1
ATOM 777 C C . VAL A 1 101 ? -6.951 3.592 11.244 1.00 95.62 101 VAL A C 1
ATOM 779 O O . VAL A 1 101 ? -7.789 4.429 10.923 1.00 95.62 101 VAL A O 1
ATOM 782 N N . GLY A 1 102 ? -5.646 3.821 11.109 1.00 92.75 102 GLY A N 1
ATOM 783 C CA . GLY A 1 102 ? -5.111 5.046 10.513 1.00 92.75 102 GLY A CA 1
ATOM 784 C C . GLY A 1 102 ? -3.721 4.869 9.907 1.00 92.75 102 GLY A C 1
ATOM 785 O O . GLY A 1 102 ? -3.121 3.801 10.015 1.00 92.75 102 GLY A O 1
ATOM 786 N N . ARG A 1 103 ? -3.221 5.934 9.266 1.00 88.50 103 ARG A N 1
ATOM 787 C CA . ARG A 1 103 ? -1.907 5.990 8.587 1.00 88.50 103 ARG A CA 1
ATOM 788 C C . ARG A 1 103 ? -0.870 6.865 9.287 1.00 88.50 103 ARG A C 1
ATOM 790 O O . ARG A 1 103 ? 0.316 6.726 9.022 1.00 88.50 103 ARG A O 1
ATOM 797 N N . ASP A 1 104 ? -1.313 7.783 10.143 1.00 77.38 104 ASP A N 1
ATOM 798 C CA . ASP A 1 104 ? -0.443 8.741 10.821 1.00 77.38 104 ASP A CA 1
ATOM 799 C C . ASP A 1 104 ? -0.629 8.649 12.341 1.00 77.38 104 ASP A C 1
ATOM 801 O O . ASP A 1 104 ? -1.748 8.498 12.841 1.00 77.38 104 ASP A O 1
ATOM 805 N N . ALA A 1 105 ? 0.479 8.719 13.076 1.00 66.12 105 ALA A N 1
ATOM 806 C CA . ALA A 1 105 ? 0.484 8.697 14.535 1.00 66.12 105 ALA A CA 1
ATOM 807 C C . ALA A 1 105 ? -0.060 10.006 15.126 1.00 66.12 105 ALA A C 1
ATOM 809 O O . ALA A 1 105 ? -0.446 10.055 16.298 1.00 66.12 105 ALA A O 1
ATOM 810 N N . ILE A 1 106 ? -0.088 11.082 14.331 1.00 64.12 106 ILE A N 1
ATOM 811 C CA . ILE A 1 106 ? -0.577 12.390 14.760 1.00 64.12 106 ILE A CA 1
ATOM 812 C C . ILE A 1 106 ? -2.105 12.330 14.907 1.00 64.12 106 ILE A C 1
ATOM 814 O O . ILE A 1 106 ? -2.862 12.575 13.974 1.00 64.12 106 ILE A O 1
ATOM 818 N N . GLY A 1 107 ? -2.561 11.994 16.114 1.00 71.38 107 GLY A N 1
ATOM 819 C CA . GLY A 1 107 ? -3.975 12.013 16.502 1.00 71.38 107 GLY A CA 1
ATOM 820 C C . GLY A 1 107 ? -4.579 10.646 16.824 1.00 71.38 107 GLY A C 1
ATOM 821 O O . GLY A 1 107 ? -5.609 10.604 17.495 1.00 71.38 107 GLY A O 1
ATOM 822 N N . LEU A 1 108 ? -3.927 9.540 16.448 1.00 79.81 108 LEU A N 1
ATOM 823 C CA . LEU A 1 108 ? -4.350 8.184 16.811 1.00 79.81 108 LEU A CA 1
ATOM 824 C C . LEU A 1 108 ? -3.385 7.572 17.833 1.00 79.81 108 LEU A C 1
ATOM 826 O O . LEU A 1 108 ? -2.212 7.345 17.548 1.00 79.81 108 LEU A O 1
ATOM 830 N N . ARG A 1 109 ? -3.888 7.252 19.031 1.00 83.81 109 ARG A N 1
ATOM 831 C CA . ARG A 1 109 ? -3.141 6.466 20.025 1.00 83.81 109 ARG A CA 1
ATOM 832 C C . ARG A 1 109 ? -3.337 4.977 19.760 1.00 83.81 109 ARG A C 1
ATOM 834 O O . ARG A 1 109 ? -4.106 4.316 20.448 1.00 83.81 109 ARG A O 1
ATOM 841 N N . SER A 1 110 ? -2.635 4.456 18.762 1.00 88.06 110 SER A N 1
ATOM 842 C CA . SER A 1 110 ? -2.743 3.046 18.394 1.00 88.06 110 SER A CA 1
ATOM 843 C C . SER A 1 110 ? -2.257 2.106 19.495 1.00 88.06 110 SER A C 1
ATOM 845 O O . SER A 1 110 ? -1.218 2.346 20.112 1.00 88.06 110 SER A O 1
ATOM 847 N N . ASN A 1 111 ? -2.953 0.985 19.671 1.00 94.25 111 ASN A N 1
ATOM 848 C CA . ASN A 1 111 ? -2.467 -0.128 20.487 1.00 94.25 111 ASN A CA 1
ATOM 849 C C . ASN A 1 111 ? -1.465 -0.988 19.711 1.00 94.25 111 ASN A C 1
ATOM 851 O O . ASN A 1 111 ? -0.558 -1.565 20.306 1.00 94.25 111 ASN A O 1
ATOM 855 N N . ILE A 1 112 ? -1.649 -1.082 18.390 1.00 95.38 112 ILE A N 1
ATOM 856 C CA . ILE A 1 112 ? -0.857 -1.922 17.494 1.00 95.38 112 ILE A CA 1
ATOM 857 C C . ILE A 1 112 ? -0.308 -1.074 16.351 1.00 95.38 112 ILE A C 1
ATOM 859 O O . ILE A 1 112 ? -1.019 -0.250 15.777 1.00 95.38 112 ILE A O 1
ATOM 863 N N . LEU A 1 113 ? 0.954 -1.326 16.009 1.00 95.12 113 LEU A N 1
ATOM 864 C CA . LEU A 1 113 ? 1.648 -0.735 14.874 1.00 95.12 113 LEU A CA 1
ATOM 865 C C . LEU A 1 113 ? 1.932 -1.818 13.830 1.00 95.12 113 LEU A C 1
ATOM 867 O O . LEU A 1 113 ? 2.661 -2.769 14.112 1.00 95.12 113 LEU A O 1
ATOM 871 N N . LEU A 1 114 ? 1.373 -1.672 12.632 1.00 96.50 114 LEU A N 1
ATOM 872 C CA . LEU A 1 114 ? 1.631 -2.556 11.502 1.00 96.50 114 LEU A CA 1
ATOM 873 C C . LEU A 1 114 ? 2.690 -1.932 10.595 1.00 96.50 114 LEU A C 1
ATOM 875 O O . LEU A 1 114 ? 2.460 -0.887 9.990 1.00 96.50 114 LEU A O 1
ATOM 879 N N . LYS A 1 115 ? 3.835 -2.605 10.485 1.00 96.56 115 LYS A N 1
ATOM 880 C CA . LYS A 1 115 ? 4.912 -2.254 9.556 1.00 96.56 115 LYS A CA 1
ATOM 881 C C . LYS A 1 115 ? 4.852 -3.176 8.354 1.00 96.56 115 LYS A C 1
ATOM 883 O O . LYS A 1 115 ? 4.667 -4.381 8.519 1.00 96.56 115 LYS A O 1
ATOM 888 N N . THR A 1 116 ? 5.004 -2.619 7.161 1.00 97.31 116 THR A N 1
ATOM 889 C CA . THR A 1 116 ? 4.884 -3.381 5.916 1.00 97.31 116 THR A CA 1
ATOM 890 C C . THR A 1 116 ? 6.026 -3.063 4.971 1.00 97.31 116 THR A C 1
ATOM 892 O O . THR A 1 116 ? 6.467 -1.920 4.884 1.00 97.31 116 THR A O 1
ATOM 895 N N . GLU A 1 117 ? 6.484 -4.092 4.265 1.00 97.88 117 GLU A N 1
ATOM 896 C CA . GLU A 1 117 ? 7.482 -3.997 3.206 1.00 97.88 117 GLU A CA 1
ATOM 897 C C . GLU A 1 117 ? 6.906 -4.649 1.949 1.00 97.88 117 GLU A C 1
ATOM 899 O O . GLU A 1 117 ? 6.499 -5.813 1.963 1.00 97.88 117 GLU A O 1
ATOM 904 N N . LEU A 1 118 ? 6.864 -3.894 0.858 1.00 97.44 118 LEU A N 1
ATOM 905 C CA . LEU A 1 118 ? 6.442 -4.359 -0.452 1.00 97.44 118 LEU A CA 1
ATOM 906 C C . LEU A 1 118 ? 7.671 -4.868 -1.208 1.00 97.44 118 LEU A C 1
ATOM 908 O O . LEU A 1 118 ? 8.443 -4.081 -1.754 1.00 97.44 118 LEU A O 1
ATOM 912 N N . ARG A 1 119 ? 7.867 -6.189 -1.188 1.00 95.69 119 ARG A N 1
ATOM 913 C CA . ARG A 1 119 ? 9.069 -6.842 -1.738 1.00 95.69 119 ARG A CA 1
ATOM 914 C C . ARG A 1 119 ? 8.926 -7.216 -3.204 1.00 95.69 119 ARG A C 1
ATOM 916 O O . ARG A 1 119 ? 9.858 -7.021 -3.973 1.00 95.69 119 ARG A O 1
ATOM 923 N N . GLU A 1 120 ? 7.765 -7.756 -3.553 1.00 94.69 120 GLU A N 1
ATOM 924 C CA . GLU A 1 120 ? 7.443 -8.255 -4.885 1.00 94.69 120 GLU A CA 1
ATOM 925 C C . GLU A 1 120 ? 6.057 -7.728 -5.259 1.00 94.69 120 GLU A C 1
ATOM 927 O O . GLU A 1 120 ? 5.052 -8.042 -4.619 1.00 94.69 120 GLU A O 1
ATOM 932 N N . PHE A 1 121 ? 6.030 -6.836 -6.245 1.00 96.62 121 PHE A N 1
ATOM 933 C CA . PHE A 1 121 ? 4.830 -6.192 -6.764 1.00 96.62 121 PHE A CA 1
ATOM 934 C C . PHE A 1 121 ? 4.978 -5.959 -8.269 1.00 96.62 121 PHE A C 1
ATOM 936 O O . PHE A 1 121 ? 4.973 -4.832 -8.770 1.00 96.62 121 PHE A O 1
ATOM 943 N N . GLN A 1 122 ? 5.168 -7.064 -8.979 1.00 95.94 122 GLN A N 1
ATOM 944 C CA . GLN A 1 122 ? 5.422 -7.107 -10.409 1.00 95.94 122 GLN A CA 1
ATOM 945 C C . GLN A 1 122 ? 4.554 -8.173 -11.078 1.00 95.94 122 GLN A C 1
ATOM 947 O O . GLN A 1 122 ? 4.065 -9.093 -10.424 1.00 95.94 122 GLN A O 1
ATOM 952 N N . ALA A 1 123 ? 4.391 -8.061 -12.392 1.00 94.81 123 ALA A N 1
ATOM 953 C CA . ALA A 1 123 ? 3.969 -9.196 -13.198 1.00 94.81 123 ALA A CA 1
ATOM 954 C C . ALA A 1 123 ? 5.164 -10.125 -13.450 1.00 94.81 123 ALA A C 1
ATOM 956 O O . ALA A 1 123 ? 6.270 -9.658 -13.730 1.00 94.81 123 ALA A O 1
ATOM 957 N N . GLU A 1 124 ? 4.916 -11.428 -13.404 1.00 93.31 124 GLU A N 1
ATOM 958 C CA . GLU A 1 124 ? 5.885 -12.463 -13.752 1.00 93.31 124 GLU A CA 1
ATOM 959 C C . GLU A 1 124 ? 5.334 -13.253 -14.935 1.00 93.31 124 GLU A C 1
ATOM 961 O O . GLU A 1 124 ? 4.143 -13.570 -14.983 1.00 93.31 124 GLU A O 1
ATOM 966 N N . TYR A 1 125 ? 6.188 -13.525 -15.920 1.00 82.38 125 TYR A N 1
ATOM 967 C CA . TYR A 1 125 ? 5.839 -14.417 -17.016 1.00 82.38 125 TYR A CA 1
ATOM 968 C C . TYR A 1 125 ? 6.353 -15.811 -16.683 1.00 82.38 125 TYR A C 1
ATOM 970 O O . TYR A 1 125 ? 7.566 -16.034 -16.639 1.00 82.38 125 TYR A O 1
ATOM 978 N N . ASP A 1 126 ? 5.426 -16.744 -16.478 1.00 73.50 126 ASP A N 1
ATOM 979 C CA . ASP A 1 126 ? 5.753 -18.164 -16.467 1.00 73.50 126 ASP A CA 1
ATOM 980 C C . ASP A 1 126 ? 6.387 -18.523 -17.821 1.00 73.50 126 ASP A C 1
ATOM 982 O O . ASP A 1 126 ? 5.882 -18.131 -18.879 1.00 73.50 126 ASP A O 1
ATOM 986 N N . ARG A 1 127 ? 7.523 -19.226 -17.791 1.00 60.12 127 ARG A N 1
ATOM 987 C CA . ARG A 1 127 ? 8.127 -19.801 -19.001 1.00 60.12 127 ARG A CA 1
ATOM 988 C C . ARG A 1 127 ? 7.415 -21.072 -19.433 1.00 60.12 127 ARG A C 1
ATOM 990 O O . ARG A 1 127 ? 7.097 -21.889 -18.543 1.00 60.12 127 ARG A O 1
#

Radius of gyration: 23.53 Å; chains: 1; bounding box: 37×51×86 Å

Secondary structure (DSSP, 8-state):
--------------TT-SPPPEEE---------TTPPPEEEEEEEPPPB--TTTSSSEEEEEEETTEEEEEEEEEESS-HHHHHHHHHHHHHHHHT-EEEEES-SSS---SEEE--B----EEE---

Foldseek 3Di:
DDDDDDDDDDPPPDVPPDDAADEDADAADQDDDPPPAADAFEEEEEQAAEPPLQQAQFAWEDADPPDIDGDDSYGYPHRRSVRVSVSVLVNVVSVVRYPYYYHDPVPDPGPYYHYHYDYDRHHYDDD

Sequence (127 aa):
MAVLGLAAACDIALPGTGERSQLYVLTPKSTYPDDLPKVDWQLLVEQTTSPAGLDTQRIAVAYSQIELDYFARSNWTDRAPEMVLRLMVESFENSGKIIAVGRDAIGLRSNILLKTELREFQAEYDR